Protein AF-A0A9Q4PW42-F1 (afdb_monomer_lite)

Radius of gyration: 21.74 Å; chains: 1; bounding box: 32×36×54 Å

Foldseek 3Di:
DPPPPPDDDDDDDDDPDQWDQDPNDTDGNDPPDDDDDDDDDDDDDPVCVVCVVVVVCVVVVVVVD

Structure (mmCIF, N/CA/C/O backbone):
data_AF-A0A9Q4PW42-F1
#
_entry.id   AF-A0A9Q4PW42-F1
#
loop_
_atom_site.group_PDB
_atom_site.id
_atom_site.type_symbol
_atom_site.label_atom_id
_atom_site.label_alt_id
_atom_site.label_comp_id
_atom_site.label_asym_id
_atom_site.label_entity_id
_atom_site.label_seq_id
_atom_site.pdbx_PDB_ins_code
_atom_site.Cartn_x
_atom_site.Cartn_y
_atom_site.Cartn_z
_atom_site.occupancy
_atom_site.B_iso_or_equiv
_atom_site.auth_seq_id
_atom_site.auth_comp_id
_atom_site.auth_asym_id
_atom_site.auth_atom_id
_atom_site.pdbx_PDB_model_num
ATOM 1 N N . GLU A 1 1 ? 12.336 17.130 -10.438 1.00 53.66 1 GLU A N 1
ATOM 2 C CA . GLU A 1 1 ? 12.825 15.760 -10.676 1.00 53.66 1 GLU A CA 1
ATOM 3 C C . GLU A 1 1 ? 14.020 15.535 -9.781 1.00 53.66 1 GLU A C 1
ATOM 5 O O . GLU A 1 1 ? 14.817 16.455 -9.629 1.00 53.66 1 GLU A O 1
ATOM 10 N N . ASP A 1 2 ? 14.094 14.379 -9.133 1.00 71.06 2 ASP A N 1
ATOM 11 C CA . ASP A 1 2 ? 15.310 13.984 -8.429 1.00 71.06 2 ASP A CA 1
ATOM 12 C C . ASP A 1 2 ? 16.254 13.362 -9.466 1.00 71.06 2 ASP A C 1
ATOM 14 O O . ASP A 1 2 ? 15.857 12.441 -10.183 1.00 71.06 2 ASP A O 1
ATOM 18 N N . GLU A 1 3 ? 17.482 13.874 -9.574 1.00 62.28 3 GLU A N 1
ATOM 19 C CA . GLU A 1 3 ? 18.457 13.441 -10.588 1.00 62.28 3 GLU A CA 1
ATOM 20 C C . GLU A 1 3 ? 18.799 11.942 -10.511 1.00 62.28 3 GLU A C 1
ATOM 22 O O . GLU A 1 3 ? 19.300 11.380 -11.486 1.00 62.28 3 GLU A O 1
ATOM 27 N N . LYS A 1 4 ? 18.529 11.272 -9.381 1.00 61.94 4 LYS A N 1
ATOM 28 C CA . LYS A 1 4 ? 18.807 9.842 -9.181 1.00 61.94 4 LYS A CA 1
ATOM 29 C C . LYS A 1 4 ? 17.555 8.970 -9.232 1.00 61.94 4 LYS A C 1
ATOM 31 O O . LYS A 1 4 ? 17.654 7.813 -9.636 1.00 61.94 4 LYS A O 1
ATOM 36 N N . LEU A 1 5 ? 16.403 9.487 -8.805 1.00 65.50 5 LEU A N 1
ATOM 37 C CA . LEU A 1 5 ? 15.163 8.710 -8.659 1.00 65.50 5 LEU A CA 1
ATOM 38 C C . LEU A 1 5 ? 14.149 8.929 -9.795 1.00 65.50 5 LEU A C 1
ATOM 40 O O . LEU A 1 5 ? 13.208 8.144 -9.921 1.00 65.50 5 LEU A O 1
ATOM 44 N N . GLY A 1 6 ? 14.325 9.949 -10.640 1.00 72.12 6 GLY A N 1
ATOM 45 C CA . GLY A 1 6 ? 13.376 10.279 -11.705 1.00 72.12 6 GLY A CA 1
ATOM 46 C C . GLY A 1 6 ? 12.096 10.932 -11.168 1.00 72.12 6 GLY A C 1
ATOM 47 O O . GLY A 1 6 ? 12.150 11.811 -10.302 1.00 72.12 6 GLY A O 1
ATOM 48 N N . ILE A 1 7 ? 10.929 10.543 -11.700 1.00 74.69 7 ILE A N 1
ATOM 49 C CA . ILE A 1 7 ? 9.635 11.092 -11.268 1.00 74.69 7 ILE A CA 1
ATOM 50 C C . ILE A 1 7 ? 9.231 10.457 -9.931 1.00 74.69 7 ILE A C 1
ATOM 52 O O . ILE A 1 7 ? 8.972 9.257 -9.853 1.00 74.69 7 ILE A O 1
ATOM 56 N N . VAL A 1 8 ? 9.155 11.276 -8.881 1.00 81.00 8 VAL A N 1
ATOM 57 C CA . VAL A 1 8 ? 8.758 10.865 -7.527 1.00 81.00 8 VAL A CA 1
ATOM 58 C C . VAL A 1 8 ? 7.308 11.275 -7.278 1.00 81.00 8 VAL A C 1
ATOM 60 O O . VAL A 1 8 ? 6.939 12.425 -7.510 1.00 81.00 8 VAL A O 1
ATOM 63 N N . TYR A 1 9 ? 6.494 10.344 -6.776 1.00 81.50 9 TYR A N 1
ATOM 64 C CA . TYR A 1 9 ? 5.092 10.585 -6.433 1.00 81.50 9 TYR A CA 1
ATOM 65 C C . TYR A 1 9 ? 4.871 10.369 -4.936 1.00 81.50 9 TYR A C 1
ATOM 67 O O . TYR A 1 9 ? 5.094 9.273 -4.421 1.00 81.50 9 TYR A O 1
ATOM 75 N N . GLU A 1 10 ? 4.415 11.406 -4.236 1.00 87.81 10 GLU A N 1
ATOM 76 C CA . GLU A 1 10 ? 4.012 11.292 -2.835 1.00 87.81 10 GLU A CA 1
ATOM 77 C C . GLU A 1 10 ? 2.649 10.592 -2.736 1.00 87.81 10 GLU A C 1
ATOM 79 O O . GLU A 1 10 ? 1.722 10.895 -3.490 1.00 87.81 10 GLU A O 1
ATOM 84 N N . ILE A 1 11 ? 2.510 9.670 -1.781 1.00 88.19 11 ILE A N 1
ATOM 85 C CA . ILE A 1 11 ? 1.242 8.999 -1.488 1.00 88.19 11 ILE A CA 1
ATOM 86 C C . ILE A 1 11 ? 0.903 9.123 -0.005 1.00 88.19 11 ILE A C 1
ATOM 88 O O . ILE A 1 11 ? 1.774 9.063 0.861 1.00 88.19 11 ILE A O 1
ATOM 92 N N . LYS A 1 12 ? -0.393 9.242 0.294 1.00 92.62 12 LYS A N 1
ATOM 93 C CA . LYS A 1 12 ? -0.934 9.147 1.654 1.00 92.62 12 LYS A CA 1
ATOM 94 C C . LYS A 1 12 ? -1.915 7.990 1.709 1.00 92.62 12 LYS A C 1
ATOM 96 O O . LYS A 1 12 ? -2.823 7.904 0.887 1.00 92.62 12 LYS A O 1
ATOM 101 N N . VAL A 1 13 ? -1.739 7.112 2.690 1.00 90.38 13 VAL A N 1
ATOM 102 C CA . VAL A 1 13 ? -2.583 5.930 2.878 1.00 90.38 13 VAL A CA 1
ATOM 103 C C . VAL A 1 13 ? -3.427 6.130 4.129 1.00 90.38 13 VAL A C 1
ATOM 105 O O . VAL A 1 13 ? -2.897 6.408 5.203 1.00 90.38 13 VAL A O 1
ATOM 108 N N . LYS A 1 14 ? -4.748 5.990 3.993 1.00 91.19 14 LYS A N 1
ATOM 109 C CA . LYS A 1 14 ? -5.692 5.993 5.113 1.00 91.19 14 LYS A C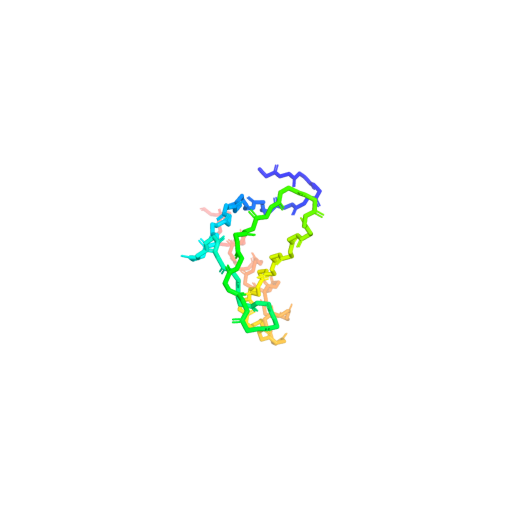A 1
ATOM 110 C C . LYS A 1 14 ? -6.390 4.633 5.168 1.00 91.19 14 LYS A C 1
ATOM 112 O O . LYS A 1 14 ? -6.976 4.235 4.160 1.00 91.19 14 LYS A O 1
ATOM 117 N N . PRO A 1 15 ? -6.362 3.922 6.306 1.00 89.56 15 PRO A N 1
ATOM 118 C CA . PRO A 1 15 ? -7.103 2.678 6.432 1.00 89.56 15 PRO A CA 1
ATOM 119 C C . PRO A 1 15 ? -8.611 2.954 6.348 1.00 89.56 15 PRO A C 1
ATOM 121 O O . PRO A 1 15 ? -9.104 3.955 6.872 1.00 89.56 15 PRO A O 1
ATOM 124 N N . LEU A 1 16 ? -9.353 2.058 5.692 1.00 90.00 16 LEU A N 1
ATOM 125 C CA . LEU A 1 16 ? -10.811 2.179 5.543 1.00 90.00 16 LEU A CA 1
ATOM 126 C C . LEU A 1 16 ? -11.541 2.102 6.891 1.00 90.00 16 LEU A C 1
ATOM 128 O O . LEU A 1 16 ? -12.594 2.711 7.065 1.00 90.00 16 LEU A O 1
ATOM 132 N N . LYS A 1 17 ? -10.982 1.341 7.835 1.00 91.69 17 LYS A N 1
ATOM 133 C CA . LYS A 1 17 ? -11.466 1.190 9.207 1.00 91.69 17 LYS A CA 1
ATOM 134 C C . LYS A 1 17 ? -10.275 1.172 10.153 1.00 91.69 17 LYS A C 1
ATOM 136 O O . LYS A 1 17 ? -9.215 0.665 9.803 1.00 91.69 17 LYS A O 1
ATOM 141 N N . THR A 1 18 ? -10.470 1.697 11.354 1.00 92.38 18 THR A N 1
ATOM 142 C CA . THR A 1 18 ? -9.484 1.648 12.443 1.00 92.38 18 THR A CA 1
ATOM 143 C C . THR A 1 18 ? -9.732 0.480 13.394 1.00 92.38 18 THR A C 1
ATOM 145 O O . THR A 1 18 ? -9.149 0.439 14.471 1.00 92.38 18 THR A O 1
ATOM 148 N N . THR A 1 19 ? -10.603 -0.454 13.005 1.00 94.06 19 THR A N 1
ATOM 149 C CA . THR A 1 19 ? -10.931 -1.665 13.753 1.00 94.06 19 THR A CA 1
ATOM 150 C C . THR A 1 19 ? -10.571 -2.913 12.960 1.00 94.06 19 THR A C 1
ATOM 152 O O . THR A 1 19 ? -10.725 -2.964 11.737 1.00 94.06 19 THR A O 1
ATOM 155 N N . LEU A 1 20 ? -10.102 -3.926 13.677 1.00 91.69 20 LEU A N 1
ATOM 156 C CA . LEU A 1 20 ? -9.699 -5.233 13.176 1.00 91.69 20 LEU A CA 1
ATOM 157 C C . LEU A 1 20 ? -10.483 -6.299 13.944 1.00 91.69 20 LEU A C 1
ATOM 159 O O . LEU A 1 20 ? -10.710 -6.152 15.141 1.00 91.69 20 LEU A O 1
ATOM 163 N N . ASN A 1 21 ? -10.901 -7.365 13.264 1.00 92.50 21 ASN A N 1
ATOM 164 C CA . ASN A 1 21 ? -11.415 -8.557 13.934 1.00 92.50 21 ASN A CA 1
ATOM 165 C C . ASN A 1 21 ? -10.232 -9.495 14.189 1.00 92.50 21 ASN A C 1
ATOM 167 O O . ASN A 1 21 ? -9.621 -9.972 13.231 1.00 92.50 21 ASN A O 1
ATOM 171 N N . ILE A 1 22 ? -9.897 -9.702 15.458 1.00 90.06 22 ILE A N 1
ATOM 172 C CA . ILE A 1 22 ? -8.788 -10.540 15.910 1.00 90.06 22 ILE A CA 1
ATOM 173 C C . ILE A 1 22 ? -9.391 -11.594 16.831 1.00 90.06 22 ILE A C 1
ATOM 175 O O . ILE A 1 22 ? -9.959 -11.250 17.864 1.00 90.06 22 ILE A O 1
ATOM 179 N N . ASP A 1 23 ? -9.314 -12.862 16.431 1.00 91.44 23 ASP A N 1
ATOM 180 C CA . ASP A 1 23 ? -9.830 -14.001 17.203 1.00 91.44 23 ASP A CA 1
ATOM 181 C C . ASP A 1 23 ? -11.309 -13.874 17.629 1.00 91.44 23 ASP A C 1
ATOM 183 O O . ASP A 1 23 ? -11.725 -14.386 18.664 1.00 91.44 23 ASP A O 1
ATOM 187 N N . GLY A 1 24 ? -12.131 -13.196 16.819 1.00 94.25 24 GLY A N 1
ATOM 188 C CA . GLY A 1 24 ? -13.555 -12.977 17.095 1.00 94.25 24 GLY A CA 1
ATOM 189 C C . GLY A 1 24 ? -13.860 -11.703 17.888 1.00 94.25 24 GLY A C 1
ATOM 190 O O . GLY A 1 24 ? -15.031 -11.350 18.032 1.00 94.25 24 GLY A O 1
ATOM 191 N N . GLU A 1 25 ? -12.839 -10.977 18.345 1.00 94.44 25 GLU A N 1
ATOM 192 C CA . GLU A 1 25 ? -12.984 -9.693 19.026 1.00 94.44 25 GLU A CA 1
ATOM 193 C C . GLU A 1 25 ? -12.683 -8.525 18.083 1.00 94.44 25 GLU A C 1
ATOM 195 O O . GLU A 1 25 ? -11.667 -8.490 17.386 1.00 94.44 25 GLU A O 1
ATOM 200 N N . ILE A 1 26 ? -13.554 -7.515 18.092 1.00 95.50 26 ILE A N 1
ATOM 201 C CA . ILE A 1 26 ? -13.296 -6.258 17.386 1.00 95.50 26 ILE A CA 1
ATOM 202 C C . ILE A 1 26 ? -12.358 -5.412 18.251 1.00 95.50 26 ILE A C 1
ATOM 204 O O . ILE A 1 26 ? -12.764 -4.915 19.301 1.00 95.50 26 ILE A O 1
ATOM 208 N N . LYS A 1 27 ? -11.121 -5.213 17.791 1.00 92.88 27 LYS A N 1
ATOM 209 C CA . LYS A 1 27 ? -10.108 -4.373 18.446 1.00 92.88 27 LYS A CA 1
ATOM 210 C C . LYS A 1 27 ? -9.776 -3.155 17.601 1.00 92.88 27 LYS A C 1
ATOM 212 O O . LYS A 1 27 ? -9.812 -3.211 16.373 1.00 92.88 27 LYS A O 1
ATOM 217 N N . ASN A 1 28 ? -9.453 -2.047 18.257 1.00 93.88 28 ASN A N 1
ATOM 218 C CA . ASN A 1 28 ? -8.915 -0.875 17.575 1.00 93.88 28 ASN A CA 1
ATOM 219 C C . ASN A 1 28 ? -7.450 -1.119 17.190 1.00 93.88 28 ASN A C 1
ATOM 221 O O . ASN A 1 28 ? -6.749 -1.887 17.845 1.00 93.88 28 ASN A O 1
ATOM 225 N N . ILE A 1 29 ? -6.988 -0.457 16.132 1.00 92.06 29 ILE A N 1
ATOM 226 C CA . ILE A 1 29 ? -5.557 -0.374 15.828 1.00 92.06 29 ILE A CA 1
ATOM 227 C C . ILE A 1 29 ? -4.889 0.443 16.937 1.00 92.06 29 ILE A C 1
ATOM 229 O O . ILE A 1 29 ? -5.323 1.558 17.230 1.00 92.06 29 ILE A O 1
ATOM 233 N N . GLU A 1 30 ? -3.825 -0.098 17.520 1.00 91.25 30 GLU A N 1
ATOM 234 C CA . GLU A 1 30 ? -3.086 0.523 18.619 1.00 91.25 30 GLU A CA 1
ATOM 235 C C . GLU A 1 30 ? -1.640 0.848 18.211 1.00 91.25 30 GLU A C 1
ATOM 237 O O . GLU A 1 30 ? -1.083 0.213 17.303 1.00 91.25 3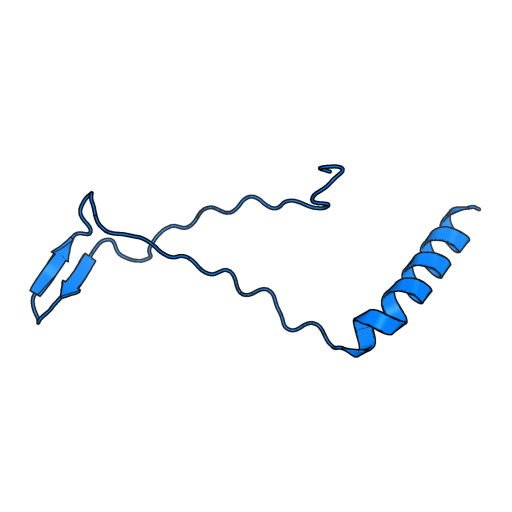0 GLU A O 1
ATOM 242 N N . PRO A 1 31 ? -1.000 1.835 18.865 1.00 89.38 31 PRO A N 1
ATOM 243 C CA . PRO A 1 31 ? 0.425 2.086 18.689 1.00 89.38 31 PRO A CA 1
ATOM 244 C C . PRO A 1 31 ? 1.253 0.822 18.962 1.00 89.38 31 PRO A C 1
ATOM 246 O O . PRO A 1 31 ? 0.987 0.088 19.908 1.00 89.38 31 PRO A O 1
ATOM 249 N N . GLY A 1 32 ? 2.274 0.578 18.140 1.00 90.38 32 GLY A N 1
ATOM 250 C CA . GLY A 1 32 ? 3.117 -0.623 18.224 1.00 90.38 32 GLY A CA 1
ATOM 251 C C . GLY A 1 32 ? 2.765 -1.711 17.206 1.00 90.38 32 GLY A C 1
ATOM 252 O O . GLY A 1 32 ? 3.574 -2.606 16.971 1.00 90.38 32 GLY A O 1
ATOM 253 N N . MET A 1 33 ? 1.617 -1.612 16.531 1.00 89.38 33 MET A N 1
ATOM 254 C CA . MET A 1 33 ? 1.300 -2.460 15.380 1.00 89.38 33 MET A CA 1
ATOM 255 C C . MET A 1 33 ? 2.095 -2.030 14.137 1.00 89.38 33 MET A C 1
ATOM 257 O O . MET A 1 33 ? 2.250 -0.841 13.858 1.00 89.38 33 MET A O 1
ATOM 261 N N . SER A 1 34 ? 2.574 -3.003 13.358 1.00 89.19 34 SER A N 1
ATOM 262 C CA . SER A 1 34 ? 3.227 -2.743 12.069 1.00 89.19 34 SER A CA 1
ATOM 263 C C . SER A 1 34 ? 2.192 -2.583 10.957 1.00 89.19 34 SER A C 1
ATOM 265 O O . SER A 1 34 ? 1.239 -3.356 10.874 1.00 89.19 34 SER A O 1
ATOM 267 N N . VAL A 1 35 ? 2.399 -1.605 10.074 1.00 87.19 35 VAL A N 1
ATOM 268 C CA . VAL A 1 35 ? 1.530 -1.350 8.916 1.00 87.19 35 VAL A CA 1
ATOM 269 C C . VAL A 1 35 ? 2.327 -1.568 7.637 1.00 87.19 35 VAL A C 1
ATOM 271 O O . VAL A 1 35 ? 3.399 -0.994 7.467 1.00 87.19 35 VAL A O 1
ATOM 274 N N . ILE A 1 36 ? 1.782 -2.372 6.724 1.00 90.12 36 ILE A N 1
ATOM 275 C CA . ILE A 1 36 ? 2.337 -2.591 5.386 1.00 90.12 36 ILE A CA 1
ATOM 276 C C . ILE A 1 36 ? 1.315 -2.084 4.371 1.00 90.12 36 ILE A C 1
ATOM 278 O O . ILE A 1 36 ? 0.166 -2.523 4.366 1.00 90.12 36 ILE A O 1
ATOM 282 N N . ALA A 1 37 ? 1.739 -1.164 3.510 1.00 89.75 37 ALA A N 1
ATOM 283 C CA . ALA A 1 37 ? 0.959 -0.695 2.373 1.00 89.75 37 ALA A CA 1
ATOM 284 C C . ALA A 1 37 ? 1.734 -0.996 1.088 1.00 89.75 37 ALA A C 1
ATOM 286 O O . ALA A 1 37 ? 2.888 -0.596 0.950 1.00 89.75 37 ALA A O 1
ATOM 287 N N . GLU A 1 38 ? 1.105 -1.701 0.150 1.00 89.25 38 GLU A N 1
ATOM 288 C CA . GLU A 1 38 ? 1.702 -2.044 -1.141 1.00 89.25 38 GLU A CA 1
ATOM 289 C C . GLU A 1 38 ? 0.987 -1.277 -2.257 1.00 89.25 38 GLU A C 1
ATOM 291 O O . GLU A 1 38 ? -0.242 -1.308 -2.358 1.00 89.25 38 GLU A O 1
ATOM 296 N N . VAL A 1 39 ? 1.754 -0.601 -3.115 1.00 85.38 39 VAL A N 1
ATOM 297 C CA . VAL A 1 39 ? 1.230 0.050 -4.320 1.00 85.38 39 VAL A CA 1
ATOM 298 C C . VAL A 1 39 ? 1.600 -0.791 -5.528 1.00 85.38 39 VAL A C 1
ATOM 300 O O . VAL A 1 39 ? 2.740 -0.788 -5.987 1.00 85.38 39 VAL A O 1
ATOM 303 N N . LYS A 1 40 ? 0.614 -1.502 -6.071 1.00 85.81 40 LYS A N 1
ATOM 304 C CA . LYS A 1 40 ? 0.761 -2.209 -7.342 1.00 85.81 40 LYS A CA 1
ATOM 30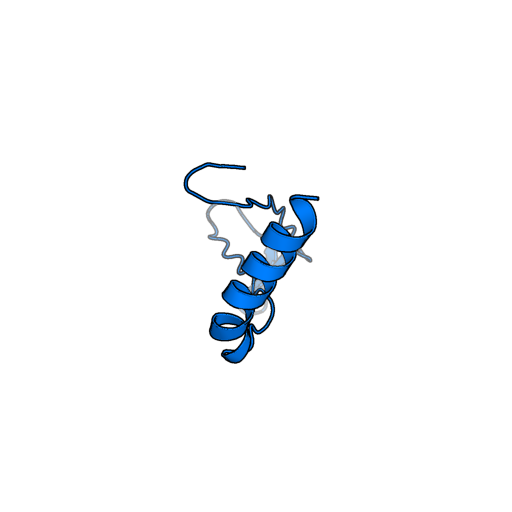5 C C . LYS A 1 40 ? 0.443 -1.243 -8.474 1.00 85.81 40 LYS A C 1
ATOM 307 O O . LYS A 1 40 ? -0.721 -0.946 -8.735 1.00 85.81 40 LYS A O 1
ATOM 312 N N . VAL A 1 41 ? 1.481 -0.750 -9.141 1.00 80.38 41 VAL A N 1
ATOM 313 C CA . VAL A 1 41 ? 1.320 -0.069 -10.431 1.00 80.38 41 VAL A CA 1
ATOM 314 C C . VAL A 1 41 ? 0.826 -1.066 -11.488 1.00 80.38 41 VAL A C 1
ATOM 316 O O . VAL A 1 41 ? 0.967 -2.280 -11.326 1.00 80.38 41 VAL A O 1
ATOM 319 N N . GLY A 1 42 ? 0.188 -0.564 -12.549 1.00 79.19 42 GLY A N 1
ATOM 320 C CA . GLY A 1 42 ? -0.402 -1.393 -13.604 1.00 79.19 42 GLY A CA 1
ATOM 321 C C . GLY A 1 42 ? 0.583 -2.366 -14.271 1.00 79.19 42 GLY A C 1
ATOM 322 O O . GLY A 1 42 ? 1.798 -2.312 -14.086 1.00 79.19 42 GLY A O 1
ATOM 323 N N . LYS A 1 43 ? 0.052 -3.277 -15.090 1.00 76.44 43 LYS A N 1
ATOM 324 C CA . LYS A 1 43 ? 0.871 -4.239 -15.840 1.00 76.44 43 LYS A CA 1
ATOM 325 C C . LYS A 1 43 ? 1.572 -3.521 -16.994 1.00 76.44 43 LYS A C 1
ATOM 327 O O . LYS A 1 43 ? 0.902 -3.073 -17.918 1.00 76.44 43 LYS A O 1
ATOM 332 N N . ARG A 1 44 ? 2.904 -3.460 -16.975 1.00 78.25 44 ARG A N 1
ATOM 333 C CA . ARG A 1 44 ? 3.697 -3.016 -18.130 1.00 78.25 44 ARG A CA 1
ATOM 334 C C . ARG A 1 44 ? 3.806 -4.160 -19.137 1.00 78.25 44 ARG A C 1
ATOM 336 O O . ARG A 1 44 ? 4.190 -5.271 -18.757 1.00 78.25 44 ARG A O 1
ATOM 343 N N . ARG A 1 45 ? 3.469 -3.933 -20.412 1.00 82.44 45 ARG A N 1
ATOM 344 C CA . ARG A 1 45 ? 3.669 -4.968 -21.444 1.00 82.44 45 ARG A CA 1
ATOM 345 C C . ARG A 1 45 ? 5.159 -5.045 -21.769 1.00 82.44 45 ARG A C 1
ATOM 347 O O . ARG A 1 45 ? 5.787 -4.020 -21.995 1.00 82.44 45 ARG A O 1
ATOM 354 N N . VAL A 1 46 ? 5.724 -6.252 -21.871 1.00 85.75 46 VAL A N 1
ATOM 355 C CA . VAL A 1 46 ? 7.163 -6.437 -22.170 1.00 85.75 46 VAL A CA 1
ATOM 356 C C . VAL A 1 46 ? 7.577 -5.721 -23.462 1.00 85.75 46 VAL A C 1
ATOM 358 O O . VAL A 1 46 ? 8.651 -5.133 -23.524 1.00 85.75 46 VAL A O 1
ATOM 361 N N . ILE A 1 47 ? 6.696 -5.687 -24.468 1.00 86.00 47 ILE A N 1
ATOM 362 C CA . ILE A 1 47 ? 6.940 -4.990 -25.739 1.00 86.00 47 ILE A CA 1
ATOM 363 C C . ILE A 1 47 ? 7.235 -3.486 -25.566 1.00 86.00 47 ILE A C 1
ATOM 365 O O . ILE A 1 47 ? 7.995 -2.911 -26.342 1.00 86.00 47 ILE A O 1
ATOM 369 N N . GLU A 1 48 ? 6.711 -2.850 -24.516 1.00 80.06 48 GLU A N 1
ATOM 370 C CA . GLU A 1 48 ? 6.935 -1.428 -24.229 1.00 80.06 48 GLU A CA 1
ATOM 371 C C . GLU A 1 48 ? 8.373 -1.133 -23.784 1.00 80.06 48 GLU A C 1
ATOM 373 O O . GLU A 1 48 ? 8.790 0.018 -23.828 1.00 80.06 48 GLU A O 1
ATOM 378 N N . LEU A 1 49 ? 9.163 -2.130 -23.368 1.00 78.44 49 LEU A N 1
ATOM 379 C CA . LEU A 1 49 ? 10.601 -1.940 -23.125 1.00 78.44 49 LEU A CA 1
ATOM 380 C C . LEU A 1 49 ? 11.367 -1.691 -24.434 1.00 78.44 49 LEU A C 1
ATOM 382 O O . LEU A 1 49 ? 12.322 -0.921 -24.439 1.00 78.44 49 LEU A O 1
ATOM 386 N N . PHE A 1 50 ? 10.930 -2.303 -25.539 1.00 85.56 50 PHE A N 1
ATOM 387 C CA . PHE A 1 50 ? 11.596 -2.204 -26.843 1.00 85.56 50 PHE A CA 1
ATOM 388 C C . PHE A 1 50 ? 11.117 -1.010 -27.670 1.00 85.56 50 PHE A C 1
ATOM 390 O O . PHE A 1 50 ? 11.905 -0.411 -28.395 1.00 85.56 50 PHE A O 1
ATOM 397 N N . ILE A 1 51 ? 9.831 -0.658 -27.568 1.00 85.12 51 ILE A N 1
ATOM 398 C CA . ILE A 1 51 ? 9.247 0.436 -28.358 1.00 85.12 51 ILE A CA 1
ATOM 399 C C . ILE A 1 51 ? 9.532 1.808 -27.720 1.00 85.12 51 ILE A C 1
ATOM 401 O O . ILE A 1 51 ? 9.689 2.791 -28.442 1.00 85.12 51 ILE A O 1
ATOM 405 N N . TYR A 1 52 ? 9.654 1.893 -26.388 1.00 84.00 52 TYR A N 1
ATOM 406 C CA . TYR A 1 52 ? 9.852 3.172 -25.689 1.00 84.00 52 TYR A CA 1
ATOM 407 C C . TYR A 1 52 ? 11.083 3.973 -26.156 1.00 84.00 52 TYR A C 1
ATOM 409 O O . TYR A 1 52 ? 10.929 5.173 -26.373 1.00 84.00 52 TYR A O 1
ATOM 417 N N . PRO A 1 53 ? 12.268 3.370 -26.390 1.00 80.88 53 PRO A N 1
ATOM 418 C CA . PRO A 1 53 ? 13.397 4.085 -26.983 1.00 80.88 53 PRO A CA 1
ATOM 419 C C . PRO A 1 53 ? 13.050 4.737 -28.326 1.00 80.88 53 PRO A C 1
ATOM 421 O O . PRO A 1 53 ? 13.367 5.900 -28.532 1.00 80.88 53 PRO A O 1
ATOM 424 N N . ILE A 1 54 ? 12.350 4.025 -29.217 1.00 85.50 54 ILE A N 1
ATOM 425 C CA . ILE A 1 54 ? 11.974 4.536 -30.546 1.00 85.50 54 ILE A CA 1
ATOM 426 C C . ILE A 1 54 ? 11.028 5.730 -30.412 1.00 85.50 54 ILE A C 1
ATOM 428 O O . ILE A 1 54 ? 11.245 6.751 -31.056 1.00 85.50 54 ILE A O 1
ATOM 432 N N . ILE A 1 55 ? 10.008 5.615 -29.555 1.00 82.38 55 ILE A N 1
ATOM 433 C CA . ILE A 1 55 ? 9.078 6.717 -29.273 1.00 82.38 55 ILE A CA 1
ATOM 434 C C . ILE A 1 55 ? 9.845 7.926 -28.736 1.00 82.38 55 ILE A C 1
ATOM 436 O O . ILE A 1 55 ? 9.655 9.024 -29.243 1.00 82.38 55 ILE A O 1
ATOM 440 N N . LYS A 1 56 ? 10.743 7.718 -27.766 1.00 78.56 56 LYS A N 1
ATOM 441 C CA . LYS A 1 56 ? 11.548 8.787 -27.167 1.00 78.56 56 LYS A CA 1
ATOM 442 C C . LYS A 1 56 ? 12.412 9.505 -28.211 1.00 78.56 56 LYS A C 1
ATOM 444 O O . LYS A 1 56 ? 12.399 10.725 -28.255 1.00 78.56 56 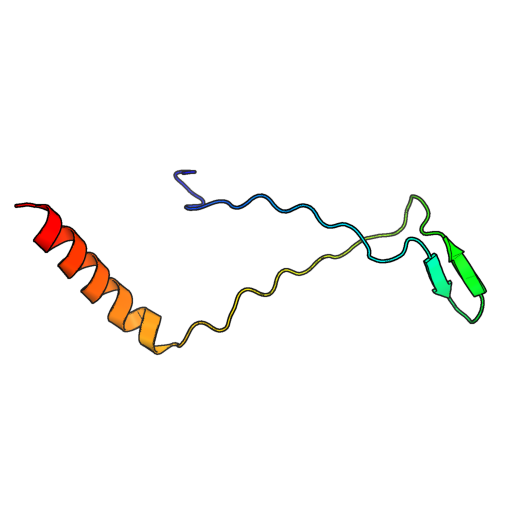LYS A O 1
ATOM 449 N N . TYR A 1 57 ? 13.095 8.769 -29.090 1.00 80.69 57 TYR A N 1
ATOM 450 C CA . TYR A 1 57 ? 13.906 9.371 -30.155 1.00 80.69 57 TYR A CA 1
ATOM 451 C C . TYR A 1 57 ? 13.076 10.090 -31.222 1.00 80.69 57 TYR A C 1
ATO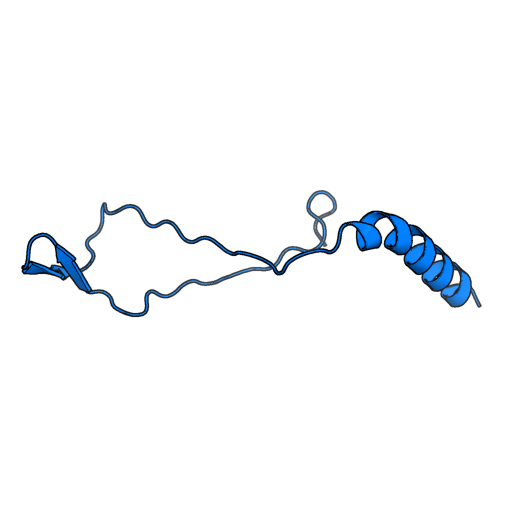M 453 O O . TYR A 1 57 ? 13.524 11.102 -31.757 1.00 80.69 57 TYR A O 1
ATOM 461 N N . LEU A 1 58 ? 11.887 9.579 -31.558 1.00 79.88 58 LEU A N 1
ATOM 462 C CA . LEU A 1 58 ? 10.979 10.261 -32.483 1.00 79.88 58 LEU A CA 1
ATOM 463 C C . LEU A 1 58 ? 10.452 11.565 -31.875 1.00 79.88 58 LEU A C 1
ATOM 465 O O . LEU A 1 58 ? 10.437 12.578 -32.564 1.00 79.88 58 LEU A O 1
ATOM 469 N N . ASP A 1 59 ? 10.061 11.547 -30.603 1.00 73.50 59 ASP A N 1
ATOM 470 C CA . ASP A 1 59 ? 9.565 12.724 -29.882 1.00 73.50 59 ASP A CA 1
ATOM 471 C C . ASP A 1 59 ? 10.663 13.791 -29.735 1.00 73.50 59 ASP A C 1
ATOM 473 O O . ASP A 1 59 ? 10.481 14.947 -30.122 1.00 73.50 59 ASP A O 1
ATOM 477 N N . GLU A 1 60 ? 11.862 13.379 -29.309 1.00 75.81 60 GLU A N 1
ATOM 478 C CA . GLU A 1 60 ? 13.038 14.251 -29.232 1.00 75.81 60 GLU A CA 1
ATOM 479 C C . GLU A 1 60 ? 13.409 14.814 -30.608 1.00 75.81 60 GLU A C 1
ATOM 481 O O . GLU A 1 60 ? 13.625 16.014 -30.729 1.00 75.81 60 GLU A O 1
ATOM 486 N N . GLY A 1 61 ? 13.433 13.987 -31.660 1.00 72.62 61 GLY A N 1
ATOM 487 C CA . GLY A 1 61 ? 13.795 14.406 -33.017 1.00 72.62 61 GLY A CA 1
ATOM 488 C C . GLY A 1 61 ? 12.779 15.339 -33.685 1.00 72.62 61 GLY A C 1
ATOM 489 O O . GLY A 1 61 ? 13.162 16.157 -34.522 1.00 72.62 61 GLY A O 1
ATOM 490 N N . LEU A 1 62 ? 11.499 15.245 -33.316 1.00 69.25 62 LEU A N 1
ATOM 491 C CA . LEU A 1 62 ? 10.444 16.137 -33.801 1.00 69.25 62 LEU A CA 1
ATOM 492 C C . LEU A 1 62 ? 10.394 17.462 -33.025 1.00 69.25 62 LEU A C 1
ATOM 494 O O . LEU A 1 62 ? 10.005 18.471 -33.607 1.00 69.25 62 LEU A O 1
ATOM 498 N N . SER A 1 63 ? 10.832 17.485 -31.762 1.00 61.72 63 SER A N 1
ATOM 499 C CA . SER A 1 63 ? 10.878 18.699 -30.932 1.00 61.72 63 SER A CA 1
ATOM 500 C C . SER A 1 63 ? 12.055 19.644 -31.249 1.00 61.72 63 SER A C 1
ATOM 502 O O . SER A 1 63 ? 12.074 20.757 -30.725 1.00 61.72 63 SER A O 1
ATOM 504 N N . VAL A 1 64 ? 13.032 19.249 -32.082 1.00 57.06 64 VAL A N 1
ATOM 505 C CA . VAL A 1 64 ? 14.181 20.103 -32.491 1.00 57.06 64 VAL A CA 1
ATOM 506 C C . VAL A 1 64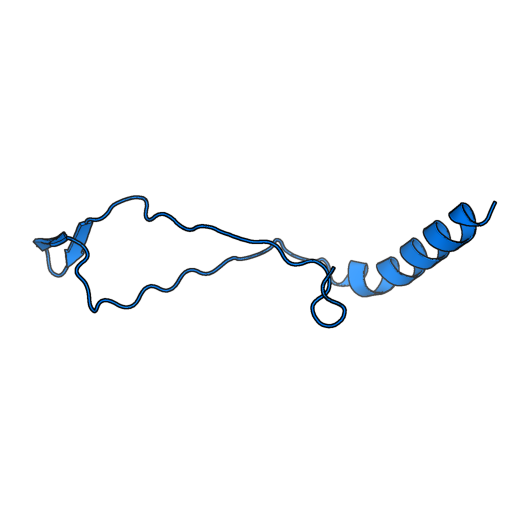 ? 13.906 20.913 -33.775 1.00 57.06 64 VAL A C 1
ATOM 508 O O . VAL A 1 64 ? 14.835 21.263 -34.505 1.00 57.06 64 VAL A O 1
ATOM 511 N N . ARG A 1 65 ? 12.643 21.207 -34.096 1.00 52.41 65 ARG A N 1
ATOM 512 C CA . ARG A 1 65 ? 12.272 22.094 -35.212 1.00 52.41 65 ARG A CA 1
ATOM 513 C C . ARG A 1 65 ? 11.437 23.275 -34.758 1.00 52.41 65 ARG A C 1
ATOM 515 O O . ARG A 1 65 ? 10.543 23.067 -33.914 1.00 52.41 65 ARG A O 1
#

Organism: NCBI:txid827

pLDDT: mean 82.6, std 10.46, range [52.41, 95.5]

Secondary structure (DSSP, 8-state):
-BTTTBS--------S-SEEEETTEEEE--TT-------------THHHHHHHHHHHHHHHHTT-

Sequence (65 aa):
EDEKLGIVYEIKVKPLKTTLNIDGEIKNIEPGMSVIAEVKVGKRRVIELFIYPIIKYLDEGLSVR

InterPro domains:
  IPR006144 Secretion protein HlyD, conserved site [PS00543] (29-51)